Protein AF-A0A529T5A8-F1 (afdb_monomer_lite)

Radius of gyration: 14.84 Å; chains: 1; bounding box: 36×24×44 Å

Sequence (69 aa):
MAILAAVHHLTHYKYDRPVVLGPQVIRLQPAPHSRTKVLSHSLKVEPKNHFVNLQQDPYGNFLARFVFP

Structure (mmCIF, N/CA/C/O backbone):
data_AF-A0A529T5A8-F1
#
_entry.id   AF-A0A529T5A8-F1
#
loop_
_atom_site.group_PDB
_atom_site.id
_atom_site.type_symbol
_atom_site.label_atom_id
_atom_site.label_alt_id
_atom_site.label_comp_id
_atom_site.label_asym_id
_atom_site.label_entity_id
_atom_site.label_seq_id
_atom_site.pdbx_PDB_ins_code
_atom_site.Cartn_x
_atom_site.Cartn_y
_atom_site.Cartn_z
_atom_site.occupancy
_atom_site.B_iso_or_equiv
_atom_site.auth_seq_id
_atom_site.auth_comp_id
_atom_site.auth_asym_id
_atom_site.auth_atom_id
_atom_site.pdbx_PDB_model_num
ATOM 1 N N . MET A 1 1 ? 9.781 0.578 -29.703 1.00 60.97 1 MET A N 1
ATOM 2 C CA . MET A 1 1 ? 9.251 1.811 -29.076 1.00 60.97 1 MET A CA 1
ATOM 3 C C . MET A 1 1 ? 8.864 1.504 -27.640 1.00 60.97 1 MET A C 1
ATOM 5 O O . MET A 1 1 ? 8.328 0.428 -27.406 1.00 60.97 1 MET A O 1
ATOM 9 N N . ALA A 1 2 ? 9.148 2.407 -26.702 1.00 81.94 2 ALA A N 1
ATOM 10 C CA . ALA A 1 2 ? 8.652 2.327 -25.329 1.00 81.94 2 ALA A CA 1
ATOM 11 C C . ALA A 1 2 ? 7.564 3.392 -25.138 1.00 81.94 2 ALA A C 1
ATOM 13 O O . ALA A 1 2 ? 7.728 4.515 -25.610 1.00 81.94 2 ALA A O 1
ATOM 14 N N . ILE A 1 3 ? 6.460 3.030 -24.486 1.00 88.81 3 ILE A N 1
ATOM 15 C CA . ILE A 1 3 ? 5.373 3.951 -24.140 1.00 88.81 3 ILE A CA 1
ATOM 16 C C . ILE A 1 3 ? 5.495 4.257 -22.651 1.00 88.81 3 ILE A C 1
ATOM 18 O O . ILE A 1 3 ? 5.591 3.339 -21.837 1.00 88.81 3 ILE A O 1
ATOM 22 N N . LEU A 1 4 ? 5.482 5.542 -22.307 1.00 90.69 4 LEU A N 1
ATOM 23 C CA . LEU A 1 4 ? 5.279 5.985 -20.935 1.00 90.69 4 LEU A CA 1
ATOM 24 C C . LEU A 1 4 ? 3.787 6.229 -20.737 1.00 90.69 4 LEU A C 1
ATOM 26 O O . LEU A 1 4 ? 3.171 6.981 -21.488 1.00 90.69 4 LEU A O 1
ATOM 30 N N . ALA A 1 5 ? 3.218 5.575 -19.734 1.00 91.88 5 ALA A N 1
ATOM 31 C CA . ALA A 1 5 ? 1.829 5.743 -19.349 1.00 91.88 5 ALA A CA 1
ATOM 32 C C . ALA A 1 5 ? 1.754 5.988 -17.843 1.00 91.88 5 ALA A C 1
ATOM 34 O O . ALA A 1 5 ? 2.533 5.424 -17.073 1.00 91.88 5 ALA A O 1
ATOM 35 N N . ALA A 1 6 ? 0.802 6.821 -17.438 1.00 93.56 6 ALA A N 1
ATOM 36 C CA . ALA A 1 6 ? 0.452 7.032 -16.045 1.00 93.56 6 ALA A CA 1
ATOM 37 C C . ALA A 1 6 ? -0.940 6.451 -15.791 1.00 93.56 6 ALA A C 1
ATOM 39 O O . ALA A 1 6 ? -1.835 6.576 -16.627 1.00 93.56 6 ALA A O 1
ATOM 40 N N . VAL A 1 7 ? -1.116 5.824 -14.630 1.00 92.62 7 VAL A N 1
ATOM 41 C CA . VAL A 1 7 ? -2.401 5.287 -14.181 1.00 92.62 7 VAL A CA 1
ATOM 42 C C . VAL A 1 7 ? -2.742 5.936 -12.849 1.00 92.62 7 VAL A C 1
ATOM 44 O O . VAL A 1 7 ? -1.917 5.956 -11.939 1.00 92.62 7 VAL A O 1
ATOM 47 N N . HIS A 1 8 ? -3.965 6.446 -12.737 1.00 95.38 8 HIS A N 1
ATOM 48 C CA . HIS A 1 8 ? -4.534 6.891 -11.473 1.00 95.38 8 HIS A CA 1
ATOM 49 C C . HIS A 1 8 ? -5.623 5.908 -11.049 1.00 95.38 8 HIS A C 1
ATOM 51 O O . HIS A 1 8 ? -6.550 5.636 -11.811 1.00 95.38 8 HIS A O 1
ATOM 57 N N . HIS A 1 9 ? -5.515 5.388 -9.831 1.00 94.62 9 HIS A N 1
ATOM 58 C CA . HIS A 1 9 ? -6.482 4.460 -9.261 1.00 94.62 9 HIS A CA 1
ATOM 59 C C . HIS A 1 9 ? -7.024 5.022 -7.946 1.00 94.62 9 HIS A C 1
ATOM 61 O O . HIS A 1 9 ? -6.252 5.437 -7.084 1.00 94.62 9 HIS A O 1
ATOM 67 N N . LEU A 1 10 ? -8.350 5.016 -7.799 1.00 96.12 10 LEU A N 1
ATOM 68 C CA . LEU A 1 10 ? -9.052 5.473 -6.605 1.00 96.12 10 LEU A CA 1
ATOM 69 C C . LEU A 1 10 ? -9.956 4.351 -6.102 1.00 96.12 10 LEU A C 1
ATOM 71 O O . LEU A 1 10 ? -10.841 3.891 -6.820 1.00 96.12 10 LEU A O 1
ATOM 75 N N . THR A 1 11 ? -9.765 3.957 -4.848 1.00 95.31 11 THR A N 1
ATOM 76 C CA . THR A 1 11 ? -10.671 3.045 -4.148 1.00 95.31 11 THR A CA 1
ATOM 77 C C . THR A 1 11 ? -11.322 3.788 -2.995 1.00 95.31 11 THR A C 1
ATOM 79 O O . THR A 1 11 ? -10.630 4.396 -2.182 1.00 95.31 11 THR A O 1
ATOM 82 N N . HIS A 1 12 ? -12.649 3.727 -2.916 1.00 95.56 12 HIS A N 1
ATOM 83 C CA . HIS A 1 12 ? -13.421 4.322 -1.834 1.00 95.56 12 HIS A CA 1
ATOM 84 C C . HIS A 1 12 ? -14.499 3.338 -1.385 1.00 95.56 12 HIS A C 1
ATOM 86 O O . HIS A 1 12 ? -15.252 2.817 -2.206 1.00 95.56 12 HIS A O 1
ATOM 92 N N . TYR A 1 13 ? -14.564 3.099 -0.078 1.00 94.31 13 TYR A N 1
ATOM 93 C CA . TYR A 1 13 ? -15.578 2.267 0.553 1.00 94.31 13 TYR A CA 1
ATOM 94 C C . TYR A 1 13 ? -16.448 3.125 1.464 1.00 94.31 13 TYR A C 1
ATOM 96 O O . TYR A 1 13 ? -15.932 3.913 2.256 1.00 94.31 13 TYR A O 1
ATOM 104 N N . LYS A 1 14 ? -17.766 2.937 1.374 1.00 95.56 14 LYS A N 1
ATOM 105 C CA . LYS A 1 14 ? -18.747 3.534 2.278 1.00 95.56 14 LYS A CA 1
ATOM 106 C C . LYS A 1 14 ? -19.509 2.411 2.965 1.00 95.56 14 LYS A C 1
ATOM 108 O O . LYS A 1 14 ? -20.072 1.556 2.290 1.00 95.56 14 LYS A O 1
ATOM 113 N N . TYR A 1 15 ? -19.533 2.447 4.289 1.00 95.19 15 TYR A N 1
ATOM 114 C CA . TYR A 1 15 ? -20.245 1.478 5.112 1.00 95.19 15 TYR A CA 1
ATOM 115 C C . TYR A 1 15 ? -21.517 2.120 5.671 1.00 95.19 15 TYR A C 1
ATOM 117 O O . TYR A 1 15 ? -21.534 3.314 5.978 1.00 95.19 15 TYR A O 1
ATOM 125 N N . ASP A 1 16 ? -22.588 1.340 5.774 1.00 96.88 16 ASP A N 1
ATOM 126 C CA . ASP A 1 16 ? -23.870 1.746 6.364 1.00 96.88 16 ASP A CA 1
ATOM 127 C C . ASP A 1 16 ? -23.828 1.760 7.902 1.00 96.88 16 ASP A C 1
ATOM 129 O O . ASP A 1 16 ? -24.686 2.366 8.543 1.00 96.88 16 ASP A O 1
ATOM 133 N N . ARG A 1 17 ? -22.822 1.107 8.496 1.00 96.75 17 ARG A N 1
ATOM 134 C CA . ARG A 1 17 ? -22.615 0.969 9.944 1.00 96.75 17 ARG A CA 1
ATOM 135 C C . ARG A 1 17 ? -21.147 1.201 10.314 1.00 96.75 17 ARG A C 1
ATOM 137 O O . ARG A 1 17 ? -20.281 1.078 9.447 1.00 96.75 17 ARG A O 1
ATOM 144 N N . PRO A 1 18 ? -20.844 1.499 11.591 1.00 94.06 18 PRO A N 1
ATOM 145 C CA . PRO A 1 18 ? -19.468 1.546 12.073 1.00 94.06 18 PRO A CA 1
ATOM 146 C C . PRO A 1 18 ? -18.747 0.212 11.843 1.00 94.06 18 PRO A C 1
ATOM 148 O O . PRO A 1 18 ? -19.286 -0.850 12.158 1.00 94.06 18 PRO A O 1
ATOM 151 N N . VAL A 1 19 ? -17.525 0.274 11.313 1.00 93.19 19 VAL A N 1
ATOM 152 C CA . VAL A 1 19 ? -16.670 -0.893 11.057 1.00 93.19 19 VAL A CA 1
ATOM 153 C C . VAL A 1 19 ? -15.271 -0.660 11.610 1.00 93.19 19 VAL A C 1
ATOM 155 O O . VAL A 1 19 ? -14.798 0.475 11.662 1.00 93.19 19 VAL A O 1
ATOM 158 N N . VAL A 1 20 ? -14.597 -1.747 11.977 1.00 92.19 20 VAL A N 1
ATOM 159 C CA . VAL A 1 20 ? -13.166 -1.741 12.295 1.00 92.19 20 VAL A CA 1
ATOM 160 C C . VAL A 1 20 ? -12.408 -2.202 11.057 1.00 92.19 20 VAL A C 1
ATOM 162 O O . VAL A 1 20 ? -12.729 -3.239 10.472 1.00 92.19 20 VAL A O 1
ATOM 165 N N . LEU A 1 21 ? -11.408 -1.429 10.637 1.00 92.75 21 LEU A N 1
ATOM 166 C CA . LEU A 1 21 ? -10.591 -1.771 9.479 1.00 92.75 21 LEU A CA 1
ATOM 167 C C . LEU A 1 21 ? -9.479 -2.737 9.892 1.00 92.75 21 LEU A C 1
ATOM 169 O O . LEU A 1 21 ? -8.536 -2.367 10.582 1.00 92.75 21 LEU A O 1
ATOM 173 N N . GLY A 1 22 ? -9.563 -3.979 9.419 1.00 93.31 22 GLY A N 1
ATOM 174 C CA . GLY A 1 22 ? -8.435 -4.904 9.485 1.00 93.31 22 GLY A CA 1
ATOM 175 C C . GLY A 1 22 ? -7.277 -4.470 8.568 1.00 93.31 22 GLY A C 1
ATOM 176 O O . GLY A 1 22 ? -7.455 -3.597 7.710 1.00 93.31 22 GLY A O 1
ATOM 177 N N . PRO A 1 23 ? -6.096 -5.103 8.689 1.00 95.12 23 PRO A N 1
ATOM 178 C CA . PRO A 1 23 ? -4.940 -4.775 7.864 1.00 95.12 23 PRO A CA 1
ATOM 179 C C . PRO A 1 23 ? -5.218 -4.883 6.361 1.00 95.12 23 PRO A C 1
ATOM 181 O O . PRO A 1 23 ? -5.691 -5.914 5.884 1.00 95.12 23 PRO A O 1
ATOM 184 N N . GLN A 1 24 ? -4.849 -3.848 5.612 1.00 95.00 24 GLN A N 1
ATOM 185 C CA . GLN A 1 24 ? -4.990 -3.775 4.158 1.00 95.00 24 GLN A CA 1
ATOM 186 C C . GLN A 1 24 ? -3.624 -3.878 3.485 1.00 95.00 24 GLN A C 1
ATOM 188 O O . GLN A 1 24 ? -2.625 -3.405 4.021 1.00 95.00 24 GLN A O 1
ATOM 193 N N . VAL A 1 25 ? -3.560 -4.484 2.300 1.00 95.44 25 VAL A N 1
ATOM 194 C CA . VAL A 1 25 ? -2.320 -4.579 1.519 1.00 95.44 25 VAL A CA 1
ATOM 195 C C . VAL A 1 25 ? -2.508 -3.881 0.184 1.00 95.44 25 VAL A C 1
ATOM 197 O O . VAL A 1 25 ? -3.403 -4.228 -0.582 1.00 95.44 25 VAL A O 1
ATOM 200 N N . ILE A 1 26 ? -1.632 -2.923 -0.103 1.00 94.56 26 ILE A N 1
ATOM 201 C CA . ILE A 1 26 ? -1.626 -2.163 -1.352 1.00 94.56 26 ILE A CA 1
ATOM 202 C C . ILE A 1 26 ? -0.280 -2.400 -2.041 1.00 94.56 26 ILE A C 1
ATOM 204 O O . ILE A 1 26 ? 0.782 -2.292 -1.424 1.00 94.56 26 ILE A O 1
ATOM 208 N N . A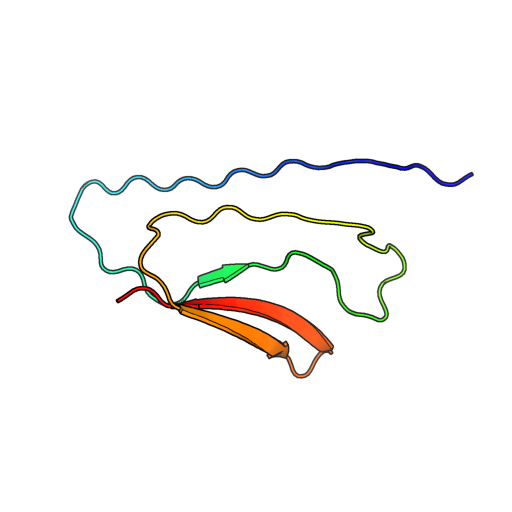RG A 1 27 ? -0.317 -2.755 -3.328 1.00 93.38 27 ARG A N 1
ATOM 209 C CA . ARG A 1 27 ? 0.875 -2.985 -4.156 1.00 93.38 27 ARG A CA 1
ATOM 210 C C . ARG A 1 27 ? 1.026 -1.828 -5.133 1.00 93.38 27 ARG A C 1
ATOM 212 O O . ARG A 1 27 ? 0.168 -1.631 -5.986 1.00 93.38 27 ARG A O 1
ATOM 219 N N . LEU A 1 28 ? 2.110 -1.071 -4.993 1.00 91.88 28 LEU A N 1
ATOM 220 C CA . LEU A 1 28 ? 2.388 0.108 -5.826 1.00 91.88 28 LEU A CA 1
ATOM 221 C C . LEU A 1 28 ? 3.377 -0.177 -6.955 1.00 91.88 28 LEU A C 1
ATOM 223 O O . LEU A 1 28 ? 3.509 0.607 -7.890 1.00 91.88 28 LEU A O 1
ATOM 227 N N . GLN A 1 29 ? 4.068 -1.308 -6.871 1.00 91.38 29 GLN A N 1
ATOM 228 C CA . GLN A 1 29 ? 4.999 -1.759 -7.886 1.00 91.38 29 GLN A CA 1
ATOM 229 C C . GLN A 1 29 ? 4.930 -3.281 -8.024 1.00 91.38 29 GLN A C 1
ATOM 231 O O . GLN A 1 29 ? 4.588 -3.974 -7.058 1.00 91.38 29 GLN A O 1
ATOM 236 N N . PRO A 1 30 ? 5.232 -3.811 -9.215 1.00 91.19 30 PRO A N 1
ATOM 237 C CA . PRO A 1 30 ? 5.253 -5.244 -9.444 1.00 91.19 30 PRO A CA 1
ATOM 238 C C . PRO A 1 30 ? 6.506 -5.882 -8.818 1.00 91.19 30 PRO A C 1
ATOM 240 O O . PRO A 1 30 ? 7.388 -5.190 -8.303 1.00 91.19 30 PRO A O 1
ATOM 243 N N . ALA A 1 31 ? 6.599 -7.213 -8.853 1.00 91.81 31 ALA A N 1
ATOM 244 C CA . ALA A 1 31 ? 7.783 -7.922 -8.369 1.00 91.81 31 ALA A CA 1
ATOM 245 C C . ALA A 1 31 ? 9.053 -7.503 -9.146 1.00 91.81 31 ALA A C 1
ATOM 247 O O . ALA A 1 31 ? 8.946 -7.191 -10.337 1.00 91.81 31 ALA A O 1
ATOM 248 N N . PRO A 1 32 ? 10.257 -7.562 -8.539 1.00 89.19 32 PRO A N 1
ATOM 249 C CA . PRO A 1 32 ? 11.513 -7.128 -9.163 1.00 89.19 32 PRO A CA 1
ATOM 250 C C . PRO A 1 32 ? 11.807 -7.750 -10.533 1.00 89.19 32 PRO A C 1
ATOM 252 O O . PRO A 1 32 ? 12.410 -7.111 -11.390 1.00 89.19 32 PRO A O 1
ATOM 255 N N . HIS A 1 33 ? 11.380 -8.997 -10.737 1.00 90.25 33 HIS A N 1
ATOM 256 C CA . HIS A 1 33 ? 11.592 -9.763 -11.966 1.00 90.25 33 HIS A CA 1
ATOM 257 C C . HIS A 1 33 ? 10.546 -9.469 -13.058 1.00 90.25 33 HIS A C 1
ATOM 259 O O . HIS A 1 33 ? 10.553 -10.098 -14.115 1.00 90.25 33 HIS A O 1
ATOM 265 N N . SER A 1 34 ? 9.630 -8.528 -12.821 1.00 89.81 34 SER A N 1
ATOM 266 C CA . SER A 1 34 ? 8.601 -8.161 -13.792 1.00 89.81 34 SER A CA 1
ATOM 267 C C . SER A 1 34 ? 9.195 -7.370 -14.953 1.00 89.81 34 SER A C 1
ATOM 269 O O . SER A 1 34 ? 10.012 -6.469 -14.766 1.00 89.81 34 SER A O 1
ATOM 271 N N . ARG A 1 35 ? 8.737 -7.674 -16.174 1.00 90.44 35 ARG A N 1
ATOM 272 C CA . ARG A 1 35 ? 9.227 -7.035 -17.406 1.00 90.44 35 ARG A CA 1
ATOM 273 C C . ARG A 1 35 ? 8.951 -5.527 -17.444 1.00 90.44 35 ARG A C 1
ATOM 275 O O . ARG A 1 35 ? 9.783 -4.764 -17.928 1.00 90.44 35 ARG A O 1
ATOM 282 N N . THR A 1 36 ? 7.788 -5.107 -16.949 1.00 90.25 36 TH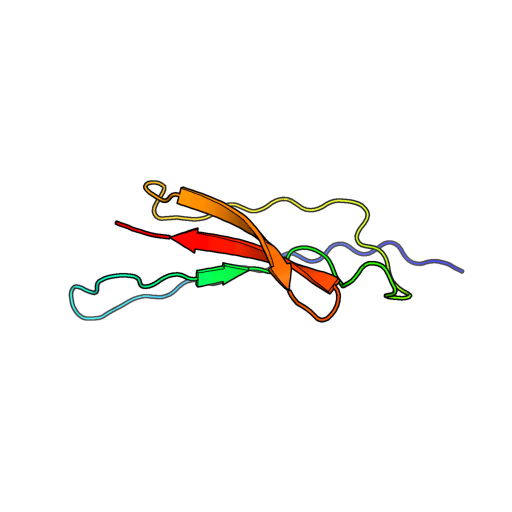R A N 1
ATOM 283 C CA . THR A 1 36 ? 7.368 -3.700 -16.921 1.00 90.25 36 THR A CA 1
ATOM 284 C C . THR A 1 36 ? 7.696 -3.094 -15.564 1.00 90.25 36 THR A C 1
ATOM 286 O O . THR A 1 36 ? 7.200 -3.563 -14.542 1.00 90.25 36 THR A O 1
ATOM 289 N N . LYS A 1 37 ? 8.514 -2.038 -15.551 1.00 89.50 37 LYS A N 1
ATOM 290 C CA . LYS A 1 37 ? 8.879 -1.315 -14.327 1.00 89.50 37 LYS A CA 1
ATOM 291 C C . LYS A 1 37 ? 7.919 -0.158 -14.070 1.00 89.50 37 LYS A C 1
ATOM 293 O O . LYS A 1 37 ? 7.525 0.541 -15.000 1.00 89.50 37 LYS A O 1
ATOM 298 N N . VAL A 1 38 ? 7.609 0.076 -12.799 1.00 92.44 38 VAL A N 1
ATOM 299 C CA . VAL A 1 38 ? 6.974 1.316 -12.339 1.00 92.44 38 VAL A CA 1
ATOM 300 C C . VAL A 1 38 ? 8.094 2.294 -11.997 1.00 92.44 38 VAL A C 1
ATOM 302 O O . VAL A 1 38 ? 8.890 2.020 -11.105 1.00 92.44 38 VAL A O 1
ATOM 305 N N . LEU A 1 39 ? 8.197 3.394 -12.748 1.00 92.69 39 LEU A N 1
ATOM 306 C CA . LEU A 1 39 ? 9.268 4.3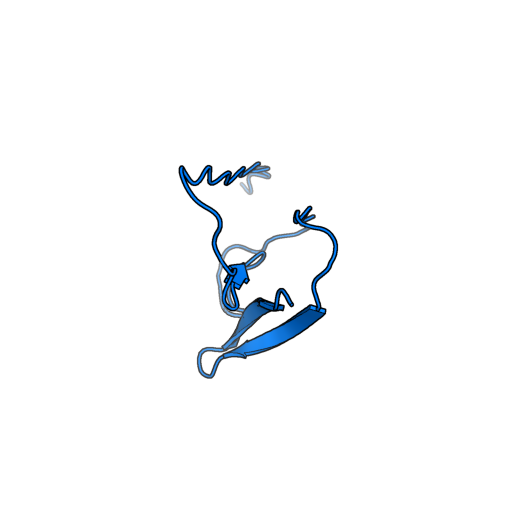87 -12.575 1.00 92.69 39 LEU A CA 1
ATOM 307 C C . LEU A 1 39 ? 9.068 5.232 -11.315 1.00 92.69 39 LEU A C 1
ATOM 309 O O . LEU A 1 39 ? 10.025 5.560 -10.621 1.00 92.69 39 LEU A O 1
ATOM 313 N N . SER A 1 40 ? 7.819 5.585 -11.033 1.00 93.12 40 SER A N 1
ATOM 314 C CA . SER A 1 40 ? 7.421 6.333 -9.852 1.00 93.12 40 SER A CA 1
ATOM 315 C C . SER A 1 40 ? 5.973 6.016 -9.505 1.00 93.12 40 SER A C 1
ATOM 317 O O . SER A 1 40 ? 5.176 5.623 -10.359 1.00 93.12 40 SER A O 1
ATOM 319 N N . HIS A 1 41 ? 5.644 6.165 -8.229 1.00 93.81 41 HIS A N 1
ATOM 320 C CA . HIS A 1 41 ? 4.288 6.049 -7.722 1.00 93.81 41 HIS A CA 1
ATOM 321 C C . HIS A 1 41 ? 4.131 6.953 -6.502 1.00 93.81 41 HIS A C 1
ATOM 323 O O . HIS A 1 41 ? 5.096 7.255 -5.800 1.00 93.81 41 HIS A O 1
ATOM 329 N N . SER A 1 42 ? 2.900 7.360 -6.239 1.00 94.19 42 SER A N 1
ATOM 330 C CA . SER A 1 42 ? 2.505 8.006 -4.996 1.00 94.19 42 SER A CA 1
ATOM 331 C C . SER A 1 42 ? 1.220 7.355 -4.506 1.00 94.19 42 SER A C 1
ATOM 333 O O . SER A 1 42 ? 0.442 6.805 -5.288 1.00 94.19 42 SER A O 1
ATOM 335 N N . LEU A 1 43 ? 1.018 7.369 -3.195 1.00 94.88 43 LEU A N 1
ATOM 336 C CA . LEU A 1 43 ? -0.163 6.797 -2.575 1.00 94.88 43 LEU A CA 1
ATOM 337 C C . LEU A 1 43 ? -0.637 7.733 -1.473 1.00 94.88 43 LEU A C 1
ATOM 339 O O . LEU A 1 43 ? 0.143 8.149 -0.618 1.00 94.88 43 LEU A O 1
ATOM 343 N N . LYS A 1 44 ? -1.934 8.030 -1.487 1.00 95.50 44 LYS A N 1
ATOM 344 C CA . LYS A 1 44 ? -2.625 8.713 -0.400 1.00 95.50 44 LYS A CA 1
ATOM 345 C C . LYS A 1 44 ? -3.634 7.738 0.197 1.00 95.50 44 LYS A C 1
ATOM 347 O O . LYS A 1 44 ? -4.494 7.242 -0.525 1.00 95.50 44 LYS A O 1
ATOM 352 N N . VAL A 1 45 ? -3.524 7.475 1.497 1.00 95.38 45 VAL A N 1
ATOM 353 C CA . VAL A 1 45 ? -4.447 6.604 2.235 1.00 95.38 45 VAL A CA 1
ATOM 354 C C . VAL A 1 45 ? -5.143 7.405 3.322 1.00 95.38 45 VAL A C 1
ATOM 356 O O . VAL A 1 45 ? -4.508 8.144 4.076 1.00 95.38 45 VAL A O 1
ATOM 359 N N . GLU A 1 46 ? -6.456 7.235 3.399 1.00 94.56 46 GLU A N 1
ATOM 360 C CA . GLU A 1 46 ? -7.297 7.709 4.491 1.00 94.56 46 GLU A CA 1
ATOM 361 C C . GLU A 1 46 ? -8.090 6.507 5.033 1.00 94.56 46 GLU A C 1
ATOM 363 O O . GLU A 1 46 ? -8.460 5.640 4.235 1.00 94.56 46 GLU A O 1
ATOM 368 N N . PRO A 1 47 ? -8.343 6.409 6.353 1.00 93.50 47 PRO A N 1
ATOM 369 C CA . PRO A 1 47 ? -8.017 7.363 7.428 1.00 93.50 47 PRO A CA 1
ATOM 370 C C . PRO A 1 47 ? -6.511 7.536 7.685 1.00 93.50 47 PRO A C 1
ATOM 372 O O . PRO A 1 47 ? -5.749 6.602 7.482 1.00 93.50 47 PRO A O 1
ATOM 375 N N . LYS A 1 48 ? -6.066 8.718 8.142 1.00 94.31 48 LYS A N 1
ATOM 376 C CA . LYS A 1 48 ? -4.628 9.025 8.345 1.00 94.31 48 LYS A CA 1
ATOM 377 C C . LYS A 1 48 ? -3.981 8.286 9.522 1.00 94.31 48 LYS A C 1
ATOM 379 O O . LYS A 1 48 ? -2.764 8.173 9.563 1.00 94.31 48 LYS A O 1
ATOM 384 N N . ASN A 1 49 ? -4.782 7.834 10.486 1.00 94.38 49 ASN A N 1
ATOM 385 C CA . ASN A 1 49 ? -4.283 7.102 11.642 1.00 94.38 49 ASN A CA 1
ATOM 386 C C . ASN A 1 49 ? -4.066 5.635 11.258 1.00 94.38 49 ASN A C 1
ATOM 388 O O . ASN A 1 49 ? -5.005 4.843 11.279 1.00 94.38 49 ASN A O 1
ATOM 392 N N . HIS A 1 50 ? -2.852 5.303 10.836 1.00 94.94 50 HIS A N 1
ATOM 393 C CA . HIS A 1 50 ? -2.450 3.945 10.497 1.00 94.94 50 HIS A CA 1
ATOM 394 C C . HIS A 1 50 ? -0.935 3.794 10.592 1.00 94.94 50 HIS A C 1
ATOM 396 O O . HIS A 1 50 ? -0.183 4.762 10.468 1.00 94.94 50 HIS A O 1
ATOM 402 N N . PHE A 1 51 ? -0.490 2.553 10.734 1.00 95.31 51 PHE A N 1
ATOM 403 C CA . PHE A 1 51 ? 0.912 2.173 10.612 1.00 95.31 51 PHE A CA 1
ATOM 404 C C . PHE A 1 51 ? 1.151 1.519 9.254 1.00 95.31 51 PHE A C 1
ATOM 406 O O . PHE A 1 51 ? 0.315 0.746 8.777 1.00 95.31 51 PHE A O 1
ATOM 413 N N . VAL A 1 52 ? 2.293 1.819 8.634 1.00 95.25 52 VAL A N 1
ATOM 414 C CA . VAL A 1 52 ? 2.683 1.241 7.343 1.00 95.25 52 VAL A CA 1
ATOM 415 C C . VAL A 1 52 ? 3.886 0.336 7.531 1.00 95.25 52 VAL A C 1
ATOM 417 O O . VAL A 1 52 ? 4.963 0.795 7.900 1.00 95.25 52 VAL A O 1
ATOM 420 N N . ASN A 1 53 ? 3.705 -0.937 7.195 1.00 95.19 53 ASN A N 1
ATOM 421 C CA . ASN A 1 53 ? 4.777 -1.917 7.126 1.00 95.19 53 ASN A CA 1
ATOM 422 C C . ASN A 1 53 ? 5.055 -2.248 5.662 1.00 95.19 53 ASN A C 1
ATOM 424 O O . A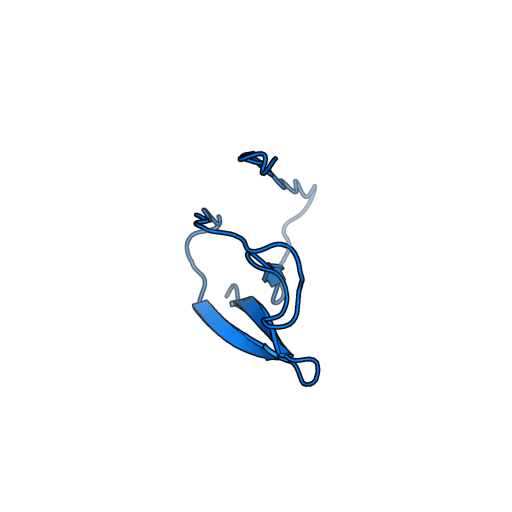SN A 1 53 ? 4.217 -2.833 4.970 1.00 95.19 53 ASN A O 1
ATOM 428 N N . LEU A 1 54 ? 6.240 -1.872 5.190 1.00 93.62 54 LEU A N 1
ATOM 429 C CA . LEU A 1 54 ? 6.744 -2.313 3.897 1.00 93.62 54 LEU A CA 1
ATOM 430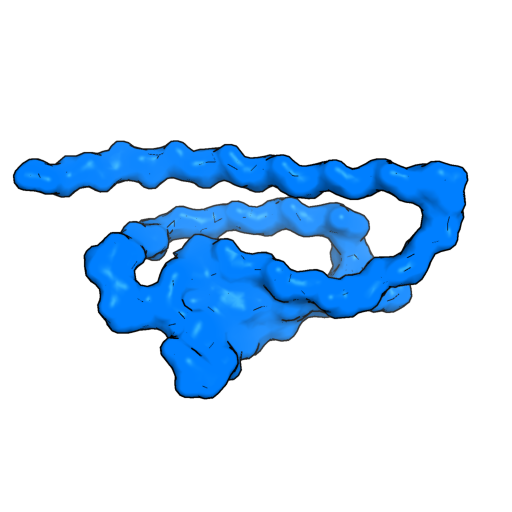 C C . LEU A 1 54 ? 7.396 -3.682 4.076 1.00 93.62 54 LEU A C 1
ATOM 432 O O . LEU A 1 54 ? 8.290 -3.847 4.903 1.00 93.62 54 LEU A O 1
ATOM 436 N N . GLN A 1 55 ? 6.936 -4.667 3.316 1.00 93.88 55 GLN A N 1
ATOM 437 C CA . GLN A 1 55 ? 7.425 -6.040 3.405 1.00 93.88 55 GLN A CA 1
ATOM 438 C C . GLN A 1 55 ? 7.528 -6.673 2.020 1.00 93.88 55 GLN A C 1
ATOM 440 O O . GLN A 1 55 ? 6.918 -6.201 1.059 1.00 93.88 55 GLN A O 1
ATOM 445 N N . GLN A 1 56 ? 8.272 -7.770 1.933 1.00 92.56 56 GLN A N 1
ATOM 446 C CA . GLN A 1 56 ? 8.342 -8.597 0.739 1.00 92.56 56 GLN A CA 1
ATOM 447 C C . GLN A 1 56 ? 7.730 -9.964 1.043 1.00 92.56 56 GLN A C 1
ATOM 449 O O . GLN A 1 56 ? 7.976 -10.528 2.109 1.00 92.56 56 GLN A O 1
ATOM 454 N N . ASP A 1 57 ? 6.883 -10.470 0.149 1.00 92.25 57 ASP A N 1
ATOM 455 C CA . ASP A 1 57 ? 6.348 -11.829 0.289 1.00 92.25 57 ASP A CA 1
ATOM 456 C C . ASP A 1 57 ? 7.344 -12.888 -0.230 1.00 92.25 57 ASP A C 1
ATOM 458 O O . ASP A 1 57 ? 8.333 -12.531 -0.878 1.00 92.25 57 ASP A O 1
ATOM 462 N N . PRO A 1 58 ? 7.112 -14.193 0.021 1.00 93.25 58 PRO A N 1
ATOM 463 C CA . PRO A 1 58 ? 8.005 -15.255 -0.455 1.00 93.25 58 PRO A CA 1
ATOM 464 C C . PRO A 1 58 ? 8.183 -15.313 -1.980 1.00 93.25 58 PRO A C 1
ATOM 466 O O . PRO A 1 58 ? 9.154 -15.889 -2.460 1.00 93.25 58 PRO A O 1
ATOM 469 N N . TYR A 1 59 ? 7.273 -14.705 -2.746 1.00 90.69 59 TYR A N 1
ATOM 470 C CA . TYR A 1 59 ? 7.358 -14.603 -4.206 1.00 90.69 59 TYR A CA 1
ATOM 471 C C . TYR A 1 59 ? 8.105 -13.343 -4.667 1.00 90.69 59 TYR A C 1
ATOM 473 O O . TYR A 1 59 ? 8.209 -13.070 -5.865 1.00 90.69 59 TYR A O 1
ATOM 481 N N . GLY A 1 60 ? 8.627 -12.555 -3.729 1.00 90.62 60 GLY A N 1
ATOM 482 C CA . GLY A 1 60 ? 9.390 -11.355 -4.013 1.00 90.62 60 GLY A CA 1
ATOM 483 C C . GLY A 1 60 ? 8.537 -10.116 -4.292 1.00 90.62 60 GLY A C 1
ATOM 484 O O . GLY A 1 60 ? 9.100 -9.107 -4.719 1.00 90.62 60 GLY A O 1
ATOM 485 N N . ASN A 1 61 ? 7.218 -10.139 -4.072 1.00 93.31 61 ASN A N 1
ATOM 486 C CA . ASN A 1 61 ? 6.375 -8.960 -4.287 1.00 93.31 61 ASN A CA 1
ATOM 487 C C . ASN A 1 61 ? 6.563 -7.943 -3.164 1.00 93.31 61 ASN A C 1
ATOM 489 O O . ASN A 1 61 ? 6.528 -8.300 -1.988 1.00 93.31 61 ASN A O 1
ATOM 493 N N . PHE A 1 62 ? 6.653 -6.665 -3.523 1.00 92.44 62 PHE A N 1
ATOM 494 C CA . PHE A 1 62 ? 6.640 -5.572 -2.557 1.00 92.44 62 PHE A CA 1
ATOM 495 C C . PHE A 1 62 ? 5.211 -5.284 -2.096 1.00 92.44 62 PHE A C 1
ATOM 497 O O . PHE A 1 62 ? 4.326 -5.010 -2.910 1.00 92.44 62 PHE A O 1
ATOM 504 N N . LEU A 1 63 ? 4.988 -5.334 -0.788 1.00 95.00 63 LEU A N 1
ATOM 505 C CA . LEU A 1 63 ? 3.697 -5.104 -0.155 1.00 95.00 63 LEU A CA 1
ATOM 506 C C . LEU A 1 63 ? 3.795 -3.896 0.772 1.00 95.00 63 LEU A C 1
ATOM 508 O O . LEU A 1 63 ? 4.644 -3.871 1.661 1.00 95.00 63 LEU A O 1
ATOM 512 N N . ALA A 1 64 ? 2.887 -2.935 0.614 1.00 95.38 64 ALA A N 1
ATOM 513 C CA . ALA A 1 64 ? 2.636 -1.930 1.635 1.00 95.38 64 ALA A CA 1
ATOM 514 C C . ALA A 1 64 ? 1.431 -2.377 2.465 1.00 95.38 64 ALA A C 1
ATOM 516 O O . ALA A 1 64 ? 0.292 -2.363 1.990 1.00 95.38 64 ALA A O 1
ATOM 517 N N . ARG A 1 65 ? 1.688 -2.834 3.690 1.00 95.94 65 ARG A N 1
ATOM 518 C CA . ARG A 1 65 ? 0.659 -3.278 4.629 1.00 95.94 65 ARG A CA 1
ATOM 519 C C . ARG A 1 65 ? 0.268 -2.121 5.545 1.00 95.94 65 ARG A C 1
ATOM 521 O O . ARG A 1 65 ? 1.078 -1.674 6.349 1.00 95.94 65 ARG A O 1
ATOM 528 N N . PHE A 1 66 ? -0.975 -1.675 5.432 1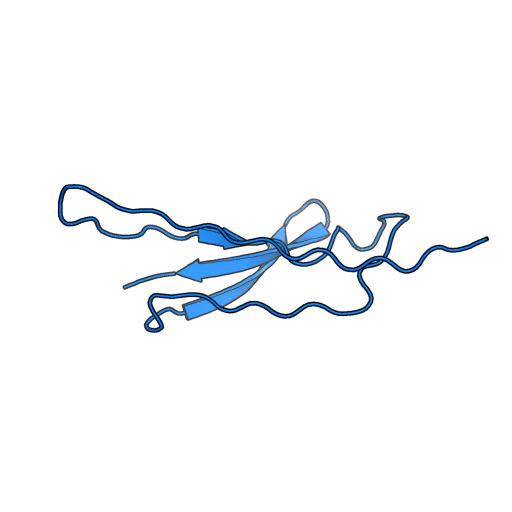.00 96.25 66 PHE A N 1
ATOM 529 C CA . PHE A 1 66 ? -1.579 -0.625 6.244 1.00 96.25 66 PHE A CA 1
ATOM 530 C C . PHE A 1 66 ? -2.375 -1.257 7.381 1.00 96.25 66 PHE A C 1
ATOM 532 O O . PHE A 1 66 ? -3.310 -2.019 7.135 1.00 96.25 66 PHE A O 1
ATOM 539 N N . VAL A 1 67 ? -1.997 -0.960 8.620 1.00 96.00 67 VAL A N 1
ATOM 540 C CA . VAL A 1 67 ? -2.680 -1.435 9.828 1.00 96.00 67 VAL A CA 1
ATOM 541 C C . VAL A 1 67 ? -3.372 -0.248 10.482 1.00 96.00 67 VAL A C 1
ATOM 543 O O . VAL A 1 67 ? -2.713 0.725 10.843 1.00 96.00 67 VAL A O 1
ATOM 546 N N . PHE A 1 68 ? -4.692 -0.331 10.611 1.00 94.12 68 PHE A N 1
ATOM 547 C CA . PHE A 1 68 ? -5.525 0.702 11.218 1.00 94.12 68 PHE A CA 1
ATOM 548 C C . PHE A 1 68 ? -5.843 0.303 12.672 1.00 94.12 68 PHE A C 1
ATOM 550 O O . PHE A 1 68 ? -6.095 -0.883 12.905 1.00 94.12 68 PHE A O 1
ATOM 557 N N . PRO A 1 69 ? -5.756 1.237 13.635 1.00 87.06 69 PRO A N 1
ATOM 558 C CA . PRO A 1 69 ? -6.100 0.998 15.034 1.00 87.06 69 PRO A CA 1
ATOM 559 C C . PRO A 1 69 ? -7.613 0.988 15.285 1.00 87.06 69 PRO A C 1
ATOM 561 O O . PRO A 1 69 ? -8.369 1.549 14.456 1.00 87.06 69 PRO A O 1
#

pLDDT: mean 92.79, std 4.6, range [60.97, 96.88]

Foldseek 3Di:
DDDDDDDDDDDDDDDPDDDDDAKDKDAFFFAPPDPDGDPDDDDDDPPPAWDWDFDADPVRGTITITGHD

Secondary structure (DSSP, 8-state):
---------------SS------EEE--S--TT-SS---------SSS--EEEEEE-TT--EEEEEE--